Protein AF-A0A519LKU9-F1 (afdb_monomer_lite)

Secondary structure (DSSP, 8-state):
-HHHHTTT-EEEEESB-TT--B--STTTHHHH--SS-HHHHHHHHHHHHHHHHH-GGGGGGEEEEEEEEETTEEEEEEEE-SS-SS--EEEE--TTS--EEEEEEE-SSSEEEE-TTHHHHHHHHHH-

pLDDT: mean 94.07, std 3.02, range [74.19, 97.56]

Structure (mmCIF, N/CA/C/O backbone):
data_AF-A0A519LKU9-F1
#
_entry.id   AF-A0A519LKU9-F1
#
loop_
_atom_site.group_PDB
_atom_site.id
_atom_site.type_symbol
_atom_site.label_atom_id
_atom_site.label_alt_id
_atom_site.label_comp_id
_atom_site.label_asym_id
_atom_site.label_entity_id
_atom_site.label_seq_id
_atom_site.pdbx_PDB_ins_code
_atom_site.Cartn_x
_atom_site.Cartn_y
_atom_site.Cartn_z
_atom_site.occupancy
_atom_site.B_iso_or_equiv
_atom_site.auth_seq_id
_atom_site.auth_comp_id
_atom_site.auth_asym_id
_atom_site.auth_atom_id
_atom_site.pdbx_PDB_model_num
ATOM 1 N N . MET A 1 1 ? -3.630 -0.630 0.566 1.00 90.38 1 MET A N 1
ATOM 2 C CA . MET A 1 1 ? -2.867 -1.182 1.709 1.00 90.38 1 MET A CA 1
ATOM 3 C C . MET A 1 1 ? -3.617 -1.053 3.026 1.00 90.38 1 MET A C 1
ATOM 5 O O . MET A 1 1 ? -3.886 -2.096 3.596 1.00 90.38 1 MET A O 1
ATOM 9 N N . ALA A 1 2 ? -4.041 0.147 3.460 1.00 95.81 2 ALA A N 1
ATOM 10 C CA . ALA A 1 2 ? -4.835 0.326 4.694 1.00 95.81 2 ALA A CA 1
ATOM 11 C C . ALA A 1 2 ? -6.000 -0.675 4.828 1.00 95.81 2 ALA A C 1
ATOM 13 O O . ALA A 1 2 ? -6.100 -1.378 5.820 1.00 95.81 2 ALA A O 1
ATOM 14 N N . ALA A 1 3 ? -6.800 -0.829 3.767 1.00 96.94 3 ALA A N 1
ATOM 15 C CA . ALA A 1 3 ? -7.899 -1.793 3.711 1.00 96.94 3 ALA A CA 1
ATOM 16 C C . ALA A 1 3 ? -7.491 -3.244 4.030 1.00 96.94 3 ALA A C 1
ATOM 18 O O . ALA A 1 3 ? -8.199 -3.926 4.763 1.00 96.94 3 ALA A O 1
ATOM 19 N N . PHE A 1 4 ? -6.353 -3.702 3.499 1.00 96.75 4 PHE A N 1
ATOM 20 C CA . PHE A 1 4 ? -5.809 -5.033 3.788 1.00 96.75 4 PHE A CA 1
ATOM 21 C C . PHE A 1 4 ? -5.321 -5.120 5.236 1.00 96.75 4 PHE A C 1
ATOM 23 O O . PHE A 1 4 ? -5.659 -6.057 5.946 1.00 96.75 4 PHE A O 1
ATOM 30 N N . ALA A 1 5 ? -4.589 -4.107 5.698 1.00 96.94 5 ALA A N 1
ATOM 31 C CA . ALA A 1 5 ? -4.064 -4.055 7.060 1.00 96.94 5 ALA A CA 1
ATOM 32 C C . ALA A 1 5 ? -5.157 -3.943 8.137 1.00 96.94 5 ALA A C 1
ATOM 34 O O . ALA A 1 5 ? -4.947 -4.369 9.263 1.00 96.94 5 ALA A O 1
ATOM 35 N N . ASN A 1 6 ? -6.330 -3.409 7.804 1.00 97.44 6 ASN A N 1
ATOM 36 C CA . ASN A 1 6 ? -7.481 -3.367 8.705 1.00 97.44 6 ASN A CA 1
ATOM 37 C C . ASN A 1 6 ? -8.344 -4.636 8.655 1.00 97.44 6 ASN A C 1
ATOM 39 O O . ASN A 1 6 ? -9.363 -4.697 9.330 1.00 97.44 6 ASN A O 1
ATOM 43 N N . THR A 1 7 ? -7.975 -5.623 7.837 1.00 95.81 7 THR A N 1
ATOM 44 C CA . THR A 1 7 ? -8.719 -6.878 7.657 1.00 95.81 7 THR A CA 1
ATOM 45 C C . THR A 1 7 ? -7.763 -8.062 7.764 1.00 95.81 7 THR A C 1
ATOM 47 O O . THR A 1 7 ? -7.008 -8.125 8.721 1.00 95.81 7 THR A O 1
ATOM 50 N N . GLU A 1 8 ? -7.759 -9.010 6.831 1.00 94.62 8 GLU A N 1
ATOM 51 C CA . GLU A 1 8 ? -6.973 -10.249 6.930 1.00 94.62 8 GLU A CA 1
ATOM 52 C C . GLU A 1 8 ? -5.597 -10.148 6.254 1.00 94.62 8 GLU A C 1
ATOM 54 O O . GLU A 1 8 ? -4.924 -11.152 6.047 1.00 94.62 8 GLU A O 1
ATOM 59 N N . GLY A 1 9 ? -5.151 -8.940 5.902 1.00 95.56 9 GLY A N 1
ATOM 60 C CA . GLY A 1 9 ? -4.010 -8.754 5.010 1.00 95.56 9 GLY A CA 1
ATOM 61 C C . GLY A 1 9 ? -4.398 -9.027 3.561 1.00 95.56 9 GLY A C 1
ATOM 62 O O . GLY A 1 9 ? -5.552 -8.857 3.165 1.00 95.56 9 GLY A O 1
ATOM 63 N N . GLY A 1 10 ? -3.420 -9.393 2.738 1.00 95.31 10 GLY A N 1
ATOM 64 C CA . GLY A 1 10 ? -3.663 -9.749 1.345 1.00 95.31 10 GLY A CA 1
ATOM 65 C C . GLY A 1 10 ? -2.549 -9.327 0.403 1.00 95.31 10 GLY A C 1
ATOM 66 O O . GLY A 1 10 ? -1.484 -8.859 0.807 1.00 95.31 10 GLY A O 1
ATOM 67 N N . ILE A 1 11 ? -2.816 -9.504 -0.888 1.00 95.12 11 ILE A N 1
ATOM 68 C CA . ILE A 1 11 ? -1.848 -9.266 -1.954 1.00 95.12 11 ILE A CA 1
ATOM 69 C C . ILE A 1 11 ? -2.347 -8.129 -2.840 1.00 95.12 11 ILE A C 1
ATOM 71 O O . ILE A 1 11 ? -3.480 -8.149 -3.324 1.00 95.12 11 ILE A O 1
ATOM 75 N N . LEU A 1 12 ? -1.472 -7.156 -3.076 1.00 93.44 12 LEU A N 1
ATOM 76 C CA . LEU A 1 12 ? -1.655 -6.117 -4.077 1.00 93.44 12 LEU A CA 1
ATOM 77 C C . LEU A 1 12 ? -0.753 -6.415 -5.274 1.00 93.44 12 LEU A C 1
ATOM 79 O O . LEU A 1 12 ? 0.459 -6.551 -5.118 1.00 93.44 12 LEU A O 1
ATOM 83 N N . PHE A 1 13 ? -1.347 -6.474 -6.462 1.00 94.12 13 PHE A N 1
ATOM 84 C CA . PHE A 1 13 ? -0.611 -6.509 -7.720 1.00 94.12 13 PHE A CA 1
ATOM 85 C C . PHE A 1 13 ? -0.636 -5.124 -8.367 1.00 94.12 13 PHE A C 1
ATOM 87 O O . PHE A 1 13 ? -1.698 -4.515 -8.482 1.00 94.12 13 PHE A O 1
ATOM 94 N N . VAL A 1 14 ? 0.530 -4.637 -8.782 1.00 94.75 14 VAL A N 1
ATOM 95 C CA . VAL A 1 14 ? 0.719 -3.363 -9.486 1.00 94.75 14 VAL A CA 1
ATOM 96 C C . VAL A 1 14 ? 1.297 -3.661 -1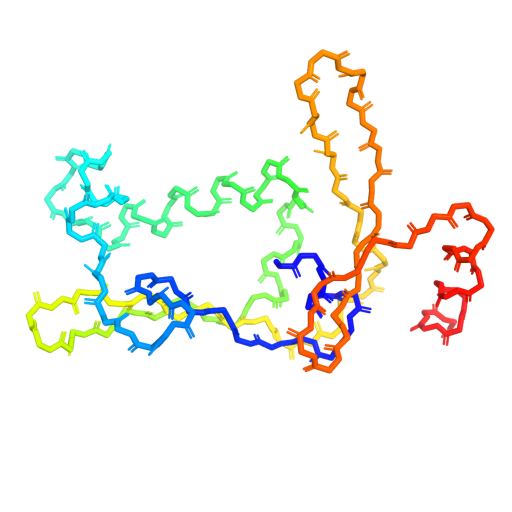0.867 1.00 94.75 14 VAL A C 1
ATOM 98 O O . VAL A 1 14 ? 2.216 -4.470 -10.990 1.00 94.75 14 VAL A O 1
ATOM 101 N N . GLY A 1 15 ? 0.748 -3.021 -11.899 1.00 93.50 15 GLY A N 1
ATOM 102 C CA . GLY A 1 15 ? 1.046 -3.335 -13.302 1.00 93.50 15 GLY A CA 1
ATOM 103 C C . GLY A 1 15 ? 0.048 -4.305 -13.950 1.00 93.50 15 GLY A C 1
ATOM 104 O O . GLY A 1 15 ? 0.300 -4.784 -15.055 1.00 93.50 15 GLY A O 1
ATOM 105 N N . LEU A 1 16 ? -1.082 -4.580 -13.286 1.00 93.19 16 LEU A N 1
ATOM 106 C CA . LEU A 1 16 ? -2.234 -5.304 -13.834 1.00 93.19 16 LEU A CA 1
ATOM 107 C C . LEU A 1 16 ? -3.457 -4.382 -13.880 1.00 93.19 16 LEU A C 1
ATOM 109 O O . LEU A 1 16 ? -3.649 -3.579 -12.967 1.00 93.19 16 LEU A O 1
ATOM 113 N N . ALA A 1 17 ? -4.287 -4.531 -14.909 1.00 89.81 17 ALA A N 1
ATOM 114 C CA . ALA A 1 17 ? -5.610 -3.914 -14.957 1.00 89.81 17 ALA A CA 1
ATOM 115 C C . ALA A 1 17 ? -6.695 -4.844 -14.392 1.00 89.81 17 ALA A C 1
ATOM 117 O O . ALA A 1 17 ? -6.483 -6.045 -14.198 1.00 89.81 17 ALA A O 1
ATOM 118 N N . ASP A 1 18 ? -7.882 -4.284 -14.151 1.00 87.06 18 ASP A N 1
ATOM 119 C CA . ASP A 1 18 ? -9.034 -5.011 -13.600 1.00 87.06 18 ASP A CA 1
ATOM 120 C C . ASP A 1 18 ? -9.511 -6.157 -14.511 1.00 87.06 18 ASP A C 1
ATOM 122 O O . ASP A 1 18 ? -10.035 -7.165 -14.034 1.00 87.06 18 ASP A O 1
ATOM 126 N N . ASP A 1 19 ? -9.284 -6.040 -15.822 1.00 91.94 19 ASP A N 1
ATOM 127 C CA . ASP A 1 19 ? -9.558 -7.085 -16.817 1.00 91.94 19 ASP A CA 1
ATOM 128 C C . ASP A 1 19 ? -8.477 -8.183 -16.870 1.00 91.94 19 ASP A C 1
ATOM 130 O O . ASP A 1 19 ? -8.562 -9.099 -17.689 1.00 91.94 19 ASP A O 1
ATOM 134 N N . LYS A 1 20 ? -7.495 -8.125 -15.958 1.00 87.25 20 LYS A N 1
ATOM 135 C CA . LYS A 1 20 ? -6.324 -9.009 -15.844 1.00 87.25 20 LYS A CA 1
ATOM 136 C C . LYS A 1 20 ? -5.290 -8.841 -16.957 1.00 87.25 20 LYS A C 1
ATOM 138 O O . LYS A 1 20 ? -4.354 -9.640 -17.021 1.00 87.25 20 LYS A O 1
ATOM 143 N N . SER A 1 21 ? -5.408 -7.822 -17.805 1.00 92.88 21 SER A N 1
ATOM 144 C CA . SER A 1 21 ? -4.359 -7.508 -18.771 1.00 92.88 21 SER A CA 1
ATOM 145 C C . SER A 1 21 ? -3.099 -6.991 -18.067 1.00 92.88 21 SER A C 1
ATOM 147 O O . SER A 1 21 ? -3.149 -6.294 -17.046 1.00 92.88 21 SER A O 1
ATOM 149 N N . ILE A 1 22 ? -1.938 -7.372 -18.605 1.00 94.44 22 ILE A N 1
ATOM 150 C CA . ILE A 1 22 ? -0.631 -6.998 -18.061 1.00 94.44 22 ILE A CA 1
ATOM 151 C C . ILE A 1 22 ? -0.213 -5.672 -18.693 1.00 94.44 22 ILE A C 1
ATOM 153 O O . ILE A 1 22 ? 0.089 -5.605 -19.889 1.00 94.44 22 ILE A O 1
ATOM 157 N N . HIS A 1 23 ? -0.186 -4.613 -17.890 1.00 93.75 23 HIS A N 1
ATOM 158 C CA . HIS A 1 23 ? 0.275 -3.288 -18.306 1.00 93.75 23 HIS A CA 1
ATOM 159 C C . HIS A 1 23 ? 1.776 -3.099 -18.070 1.00 93.75 23 HIS A C 1
ATOM 161 O O . HIS A 1 23 ? 2.431 -2.428 -18.867 1.00 93.75 23 HIS A O 1
ATOM 167 N N . GLY A 1 24 ? 2.317 -3.737 -17.030 1.00 94.88 24 GLY A N 1
ATOM 168 C CA . GLY A 1 24 ? 3.701 -3.548 -16.605 1.00 94.88 24 GLY A CA 1
ATOM 169 C C . GLY A 1 24 ? 3.929 -2.226 -15.866 1.00 94.88 24 GLY A C 1
ATOM 170 O O . GLY A 1 24 ? 3.024 -1.397 -15.749 1.00 94.88 24 GLY A O 1
ATOM 171 N N . LEU A 1 25 ? 5.146 -2.031 -15.362 1.00 95.38 25 LEU A N 1
ATOM 172 C CA . LEU A 1 25 ? 5.592 -0.785 -14.720 1.00 95.38 25 LEU A CA 1
ATOM 173 C C . LEU A 1 25 ? 6.410 0.105 -15.669 1.00 95.38 25 LEU A C 1
ATOM 175 O O . LEU A 1 25 ? 6.631 1.281 -15.377 1.00 95.38 25 LEU A O 1
ATOM 179 N N . GLU A 1 26 ? 6.845 -0.441 -16.807 1.00 94.00 26 GLU A N 1
ATOM 180 C CA . GLU A 1 26 ? 7.776 0.159 -17.769 1.00 94.00 26 GLU A CA 1
ATOM 181 C C . GLU A 1 26 ? 7.277 1.496 -18.315 1.00 94.00 26 GLU A C 1
ATOM 183 O O . GLU A 1 26 ? 8.036 2.461 -18.378 1.00 94.00 26 GLU A O 1
ATOM 188 N N . ASN A 1 27 ? 5.991 1.556 -18.668 1.00 87.88 27 ASN A N 1
ATOM 189 C CA . ASN A 1 27 ? 5.349 2.734 -19.257 1.00 87.88 27 ASN A CA 1
ATOM 190 C C . ASN A 1 27 ? 4.637 3.617 -18.211 1.00 87.88 27 ASN A C 1
ATOM 192 O O . ASN A 1 27 ? 3.856 4.493 -18.577 1.00 87.88 27 ASN A O 1
ATOM 196 N N . GLY A 1 28 ? 4.879 3.373 -16.919 1.00 89.00 28 GLY A N 1
ATOM 197 C CA . GLY A 1 28 ? 4.247 4.066 -15.797 1.00 89.00 28 GLY A CA 1
ATOM 198 C C . GLY A 1 28 ? 5.271 4.438 -14.730 1.00 89.00 28 GLY A C 1
ATOM 199 O O . GLY A 1 28 ? 6.123 5.299 -14.951 1.00 89.00 28 GLY A O 1
ATOM 200 N N . ASP A 1 29 ? 5.205 3.786 -13.568 1.00 89.81 29 ASP A N 1
ATOM 201 C CA . ASP A 1 29 ? 6.044 4.083 -12.404 1.00 89.81 29 ASP A CA 1
ATOM 202 C C . ASP A 1 29 ? 7.549 4.120 -12.724 1.00 89.81 29 ASP A C 1
ATOM 204 O O . ASP A 1 29 ? 8.255 5.021 -12.263 1.00 89.81 29 ASP A O 1
ATOM 208 N N . PHE A 1 30 ? 8.061 3.210 -13.562 1.00 92.94 30 PHE A N 1
ATOM 209 C CA . PHE A 1 30 ? 9.490 3.162 -13.902 1.00 92.94 30 PHE A CA 1
ATOM 210 C C . PHE A 1 30 ? 9.970 4.347 -14.750 1.00 92.94 30 PHE A C 1
ATOM 212 O O . PHE A 1 30 ? 11.178 4.615 -14.771 1.00 92.94 30 PHE A O 1
ATOM 219 N N . LEU A 1 31 ? 9.070 5.093 -15.402 1.00 92.38 31 LEU A N 1
ATOM 220 C CA . LEU A 1 31 ? 9.423 6.333 -16.104 1.00 92.38 31 LEU A CA 1
ATOM 221 C C . LEU A 1 31 ? 9.808 7.451 -15.129 1.00 92.38 31 LEU A C 1
ATOM 223 O O . LEU A 1 31 ? 10.607 8.322 -15.468 1.00 92.38 31 LEU A O 1
ATOM 227 N N . THR A 1 32 ? 9.273 7.418 -13.906 1.00 90.06 32 THR A N 1
ATOM 228 C CA . THR A 1 32 ? 9.563 8.424 -12.871 1.00 90.06 32 THR A CA 1
ATOM 229 C C . THR A 1 32 ? 10.920 8.203 -12.196 1.00 90.06 32 THR A C 1
ATOM 231 O O . THR A 1 32 ? 11.496 9.126 -11.618 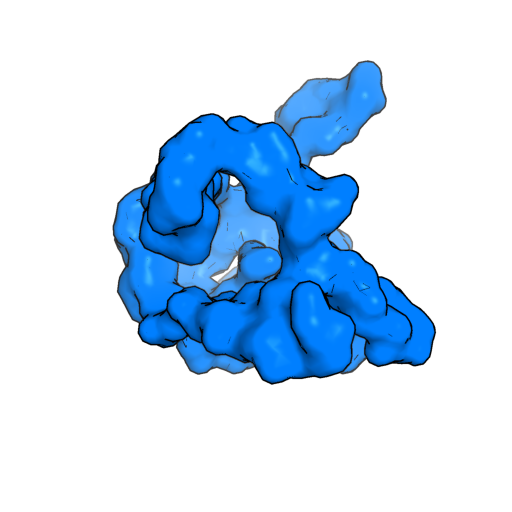1.00 90.06 32 THR A O 1
ATOM 234 N N . ILE A 1 33 ? 11.472 6.994 -12.315 1.00 92.06 33 ILE A N 1
ATOM 235 C CA . ILE A 1 33 ? 12.735 6.589 -11.703 1.00 92.06 33 ILE A CA 1
ATOM 236 C C . ILE A 1 33 ? 13.866 6.841 -12.695 1.00 92.06 33 ILE A C 1
ATOM 238 O O . ILE A 1 33 ? 13.898 6.235 -13.755 1.00 92.06 33 ILE A O 1
ATOM 242 N N . LYS A 1 34 ? 14.837 7.698 -12.376 1.00 89.38 34 LYS A N 1
ATOM 243 C CA . LYS A 1 34 ? 15.963 7.980 -13.293 1.00 89.38 34 LYS A CA 1
ATOM 244 C C . LYS A 1 34 ? 17.124 6.988 -13.189 1.00 89.38 34 LYS A C 1
ATOM 246 O O . LYS A 1 34 ? 17.937 6.919 -14.102 1.00 89.38 34 LYS A O 1
ATOM 251 N N . ALA A 1 35 ? 17.209 6.247 -12.090 1.00 89.69 35 ALA A N 1
ATOM 252 C CA . ALA A 1 35 ? 18.286 5.297 -11.840 1.00 89.69 35 ALA A CA 1
ATOM 253 C C . ALA A 1 35 ? 18.229 4.072 -12.771 1.00 89.69 35 ALA A C 1
ATOM 255 O O . ALA A 1 35 ? 17.154 3.683 -13.232 1.00 89.69 35 ALA A O 1
ATOM 256 N N . GLU A 1 36 ? 19.387 3.445 -12.995 1.00 87.44 36 GLU A N 1
ATOM 257 C CA . GLU A 1 36 ? 19.513 2.225 -13.807 1.00 87.44 36 GLU A CA 1
ATOM 258 C C . GLU A 1 36 ? 18.788 1.039 -13.161 1.00 87.44 36 GLU A C 1
ATOM 260 O O . GLU A 1 36 ? 17.992 0.360 -13.809 1.00 87.44 36 GLU A O 1
ATOM 265 N N . ASN A 1 37 ? 18.987 0.829 -11.855 1.00 93.69 37 ASN A N 1
ATOM 266 C CA . ASN A 1 37 ? 18.274 -0.204 -11.110 1.00 93.69 37 ASN A CA 1
ATOM 267 C C . ASN A 1 37 ? 16.878 0.291 -10.699 1.00 93.69 37 ASN A C 1
ATOM 269 O O . ASN A 1 37 ? 16.664 0.808 -9.597 1.00 93.69 37 ASN A O 1
ATOM 273 N N . LYS A 1 38 ? 15.925 0.147 -11.626 1.00 93.94 38 LYS A N 1
ATOM 274 C CA . LYS A 1 38 ? 14.530 0.579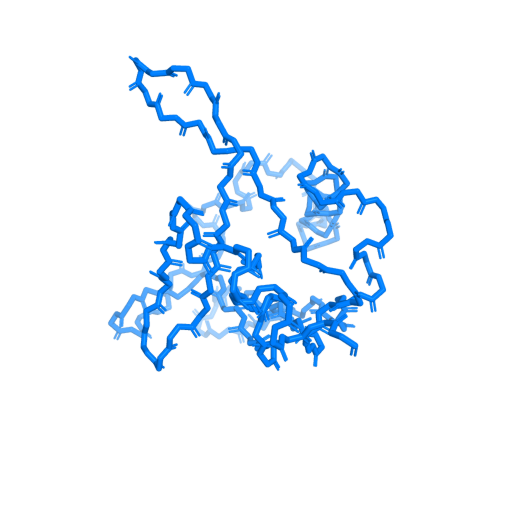 -11.463 1.00 93.94 38 LYS A CA 1
ATOM 275 C C . LYS A 1 38 ? 13.832 -0.102 -10.286 1.00 93.94 38 LYS A C 1
ATOM 277 O O . LYS A 1 38 ? 13.093 0.558 -9.564 1.00 93.94 38 LYS A O 1
ATOM 282 N N . GLN A 1 39 ? 14.079 -1.395 -10.076 1.00 94.81 39 GLN A N 1
ATOM 283 C CA . GLN A 1 39 ? 13.390 -2.195 -9.060 1.00 94.81 39 GLN A CA 1
ATOM 284 C C . GLN A 1 39 ? 13.792 -1.804 -7.635 1.00 94.81 39 GLN A C 1
ATOM 286 O O . GLN A 1 39 ? 12.921 -1.601 -6.789 1.00 94.81 39 GLN A O 1
ATOM 291 N N . ASP A 1 40 ? 15.088 -1.633 -7.367 1.00 94.25 40 ASP A N 1
ATOM 292 C CA . ASP A 1 40 ? 15.540 -1.220 -6.033 1.00 94.25 40 ASP A CA 1
ATOM 293 C C . ASP A 1 40 ? 15.129 0.219 -5.724 1.00 94.25 40 ASP A C 1
ATOM 295 O O . ASP A 1 40 ? 14.672 0.518 -4.623 1.00 94.25 40 ASP A O 1
ATOM 299 N N . ASN A 1 41 ? 15.182 1.109 -6.716 1.00 95.44 41 ASN A N 1
ATOM 300 C CA . ASN A 1 41 ? 14.698 2.476 -6.534 1.00 95.44 41 ASN A CA 1
ATOM 301 C C . ASN A 1 41 ? 13.179 2.537 -6.344 1.00 95.44 41 ASN A C 1
ATOM 303 O O . ASN A 1 41 ? 12.702 3.365 -5.576 1.00 95.44 41 ASN A O 1
ATOM 307 N N . TYR A 1 42 ? 12.415 1.646 -6.982 1.00 95.94 42 TYR A N 1
ATOM 308 C CA . TYR A 1 42 ? 10.983 1.524 -6.722 1.00 95.94 42 TYR A CA 1
AT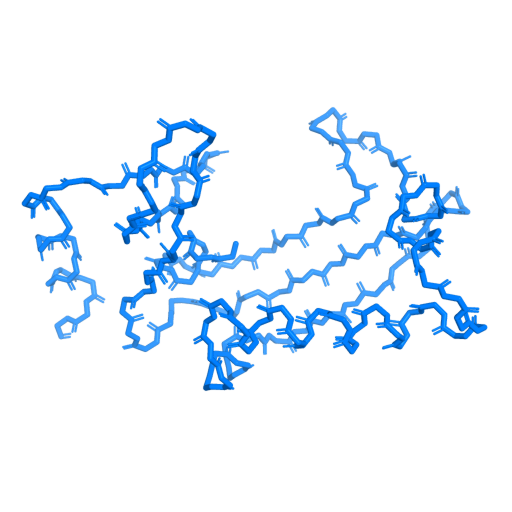OM 309 C C . TYR A 1 42 ? 10.725 1.127 -5.267 1.00 95.94 42 TYR A C 1
ATOM 311 O O . TYR A 1 42 ? 9.870 1.728 -4.624 1.00 95.94 42 TYR A O 1
ATOM 319 N N . LYS A 1 43 ? 11.485 0.165 -4.722 1.00 95.56 43 LYS A N 1
ATOM 320 C CA . LYS A 1 43 ? 11.392 -0.212 -3.301 1.00 95.56 43 LYS A CA 1
ATOM 321 C C . LYS A 1 43 ? 11.715 0.967 -2.382 1.00 95.56 43 LYS A C 1
ATOM 323 O O . LYS A 1 43 ? 10.945 1.224 -1.471 1.00 95.56 43 LYS A O 1
ATOM 328 N N . LEU A 1 44 ? 12.760 1.746 -2.675 1.00 95.19 44 LEU A N 1
ATOM 329 C CA . LEU A 1 44 ? 13.088 2.954 -1.903 1.00 95.19 44 LEU A CA 1
ATOM 330 C C . LEU A 1 44 ? 11.973 4.011 -1.951 1.00 95.19 44 LEU A C 1
ATOM 332 O O . LEU A 1 44 ? 11.626 4.603 -0.932 1.00 95.19 44 LEU A O 1
ATOM 336 N N . LEU A 1 45 ? 11.394 4.262 -3.130 1.00 94.81 45 LEU A N 1
ATOM 337 C CA . LEU A 1 45 ? 10.252 5.172 -3.261 1.00 94.81 45 LEU A CA 1
ATOM 338 C C . LEU A 1 45 ? 9.038 4.655 -2.489 1.00 94.81 45 LEU A C 1
ATOM 340 O O . LEU A 1 45 ? 8.359 5.431 -1.819 1.00 94.81 45 LEU A O 1
ATOM 344 N N . PHE A 1 46 ? 8.782 3.353 -2.565 1.00 95.12 46 PHE A N 1
ATOM 345 C CA . PHE A 1 46 ? 7.716 2.708 -1.824 1.00 95.12 46 PHE A CA 1
ATOM 346 C C . PHE A 1 46 ? 7.929 2.828 -0.311 1.00 95.12 46 PHE A C 1
ATOM 348 O O . PHE A 1 46 ? 6.991 3.203 0.385 1.00 95.12 46 PHE A O 1
ATOM 355 N N . ASP A 1 47 ? 9.144 2.604 0.191 1.00 95.44 47 ASP A N 1
ATOM 356 C CA . ASP A 1 47 ? 9.468 2.747 1.612 1.00 95.44 47 ASP A CA 1
ATOM 357 C C . ASP A 1 47 ? 9.202 4.177 2.101 1.00 95.44 47 ASP A C 1
ATOM 359 O O . ASP A 1 47 ? 8.503 4.370 3.094 1.00 95.44 47 ASP A O 1
ATOM 363 N N . ASN A 1 48 ? 9.625 5.186 1.334 1.00 95.62 48 ASN A N 1
ATOM 364 C CA . ASN A 1 48 ? 9.320 6.587 1.639 1.00 95.62 48 ASN A CA 1
ATOM 365 C C . ASN A 1 48 ? 7.805 6.860 1.671 1.00 95.62 48 ASN A C 1
ATOM 367 O O . ASN A 1 48 ? 7.317 7.608 2.517 1.00 95.62 48 ASN A O 1
ATOM 371 N N . LEU A 1 49 ? 7.033 6.263 0.755 1.00 94.38 49 LEU A N 1
ATOM 372 C CA . LEU A 1 49 ? 5.574 6.395 0.750 1.00 94.38 49 LEU A CA 1
ATOM 373 C C . LEU A 1 49 ? 4.935 5.700 1.956 1.00 94.38 49 LEU A C 1
ATOM 375 O O . LEU A 1 49 ? 3.954 6.217 2.498 1.00 94.38 49 LEU A O 1
ATOM 379 N N . ILE A 1 50 ? 5.470 4.555 2.384 1.00 95.44 50 ILE A N 1
ATOM 380 C CA . ILE A 1 50 ? 5.018 3.867 3.593 1.00 95.44 50 ILE A CA 1
ATOM 381 C C . ILE A 1 50 ? 5.278 4.732 4.819 1.00 95.44 50 ILE A C 1
ATOM 383 O O . ILE A 1 50 ? 4.343 4.990 5.575 1.00 95.44 50 ILE A O 1
ATOM 387 N N . GLU A 1 51 ? 6.492 5.249 4.975 1.00 95.12 51 GLU A N 1
ATOM 388 C CA . GLU A 1 51 ? 6.844 6.144 6.074 1.00 95.12 51 GLU A CA 1
ATOM 389 C C . GLU A 1 51 ? 5.912 7.362 6.127 1.00 95.12 51 GLU A C 1
ATOM 391 O O . GLU A 1 51 ? 5.332 7.656 7.172 1.00 95.12 51 GLU A O 1
ATOM 396 N N . GLN A 1 52 ? 5.691 8.027 4.990 1.00 93.50 52 GLN A N 1
ATOM 397 C CA . GLN A 1 52 ? 4.870 9.240 4.916 1.00 93.50 52 GLN A CA 1
ATOM 398 C C . GLN A 1 52 ? 3.386 9.011 5.228 1.00 93.50 52 GLN A C 1
ATOM 400 O O . GLN A 1 52 ? 2.726 9.919 5.732 1.00 93.50 52 GLN A O 1
ATOM 405 N N . ASN A 1 53 ? 2.838 7.838 4.891 1.00 92.50 53 ASN A N 1
ATOM 406 C CA . ASN A 1 53 ? 1.395 7.582 4.993 1.00 92.50 53 ASN A CA 1
ATOM 407 C C . ASN A 1 53 ? 1.004 6.687 6.175 1.00 92.50 53 ASN A C 1
ATOM 409 O O . ASN A 1 53 ? -0.132 6.770 6.634 1.00 92.50 53 ASN A O 1
ATOM 413 N N . PHE A 1 54 ? 1.911 5.831 6.647 1.00 93.56 54 PHE A N 1
ATOM 414 C CA . PHE A 1 54 ? 1.654 4.814 7.673 1.00 93.56 54 PHE A CA 1
ATOM 415 C C . PHE A 1 54 ? 2.662 4.858 8.831 1.00 93.56 54 PHE A C 1
ATOM 417 O O . PHE A 1 54 ? 2.397 4.291 9.892 1.00 93.56 54 PHE A O 1
ATOM 424 N N . GLY A 1 55 ? 3.806 5.523 8.644 1.00 93.69 55 GLY A N 1
ATOM 425 C CA . GLY A 1 55 ? 4.917 5.536 9.590 1.00 93.69 55 GLY A CA 1
ATOM 426 C C . GLY A 1 55 ? 5.794 4.281 9.522 1.00 93.69 55 GLY A C 1
ATOM 427 O O . GLY A 1 55 ? 5.374 3.208 9.085 1.00 93.69 55 GLY A O 1
ATOM 428 N N . ASN A 1 56 ? 7.028 4.401 10.023 1.00 94.38 56 ASN A N 1
ATOM 429 C CA . ASN A 1 56 ? 8.053 3.353 9.906 1.00 94.38 56 ASN A CA 1
ATOM 430 C C . ASN A 1 56 ? 7.694 2.024 10.596 1.00 94.38 56 ASN A C 1
ATOM 432 O O . ASN A 1 56 ? 8.178 0.965 10.201 1.00 94.38 56 ASN A O 1
ATOM 436 N N . HIS A 1 57 ? 6.818 2.029 11.607 1.00 94.38 57 HIS A N 1
ATOM 437 C CA . HIS A 1 57 ? 6.419 0.785 12.275 1.00 94.38 57 HIS A CA 1
ATOM 438 C C . HIS A 1 57 ? 5.624 -0.154 11.347 1.00 94.38 57 HIS A C 1
ATOM 440 O O . HIS A 1 57 ? 5.689 -1.379 11.492 1.00 94.38 57 HIS A O 1
ATOM 446 N N . PHE A 1 58 ? 4.943 0.404 10.340 1.00 95.75 58 PHE A N 1
ATOM 447 C CA . PHE A 1 58 ? 4.099 -0.355 9.421 1.00 95.75 58 PHE A CA 1
ATOM 448 C C . PHE A 1 58 ? 4.882 -1.344 8.546 1.00 95.75 58 PHE A C 1
ATOM 450 O O . PHE A 1 58 ? 4.317 -2.352 8.122 1.00 95.75 58 PHE A O 1
ATOM 457 N N . HIS A 1 59 ? 6.190 -1.135 8.341 1.00 95.06 59 HIS A N 1
ATOM 458 C CA . HIS A 1 59 ? 7.046 -2.090 7.625 1.00 95.06 59 HIS A CA 1
ATOM 459 C C . HIS A 1 59 ? 7.009 -3.495 8.236 1.00 95.06 59 HIS A C 1
ATOM 461 O O . HIS A 1 59 ? 7.131 -4.478 7.512 1.00 95.06 59 HIS A O 1
ATOM 467 N N . SER A 1 60 ? 6.761 -3.619 9.546 1.00 94.75 60 SER A N 1
ATOM 468 C CA . SER A 1 60 ? 6.605 -4.922 10.206 1.00 94.75 60 SER A CA 1
ATOM 469 C C . SER A 1 60 ? 5.445 -5.756 9.638 1.00 94.75 60 SER A C 1
ATOM 471 O O . SER A 1 60 ? 5.520 -6.989 9.648 1.00 94.75 60 SER A O 1
ATOM 473 N N . ASN A 1 61 ? 4.416 -5.100 9.087 1.00 96.06 61 ASN A N 1
ATOM 474 C CA . ASN A 1 61 ? 3.241 -5.731 8.483 1.00 96.06 61 ASN A CA 1
ATOM 475 C C . ASN A 1 61 ? 3.382 -5.996 6.978 1.00 96.06 61 ASN A C 1
ATOM 477 O O . ASN A 1 61 ? 2.487 -6.571 6.356 1.00 96.06 61 ASN A O 1
ATOM 481 N N . LEU A 1 62 ? 4.493 -5.571 6.383 1.00 95.38 62 LEU A N 1
ATOM 482 C CA . LEU A 1 62 ? 4.844 -5.899 5.014 1.00 95.38 62 LEU A CA 1
ATOM 483 C C . LEU A 1 62 ? 5.714 -7.151 5.032 1.00 95.38 62 LEU A C 1
ATOM 485 O O . LEU A 1 62 ? 6.683 -7.254 5.785 1.00 95.38 62 LEU A O 1
ATOM 489 N N . GLU A 1 63 ? 5.321 -8.151 4.254 1.00 93.12 63 GLU A N 1
ATOM 490 C CA . GLU A 1 63 ? 6.110 -9.374 4.113 1.00 93.12 63 GLU A CA 1
ATOM 491 C C . GLU A 1 63 ? 7.141 -9.215 3.017 1.00 93.12 63 GLU A C 1
ATOM 493 O O . GLU A 1 63 ? 8.318 -9.501 3.213 1.00 93.12 63 GLU A O 1
ATOM 498 N N . GLU A 1 64 ? 6.686 -8.763 1.851 1.00 89.75 64 GLU A N 1
ATOM 499 C CA . GLU A 1 64 ? 7.499 -8.835 0.660 1.00 89.75 64 GLU A CA 1
ATOM 500 C C . GLU A 1 64 ? 7.020 -7.881 -0.428 1.00 89.75 64 GLU A C 1
ATOM 502 O O . GLU A 1 64 ? 5.817 -7.695 -0.632 1.00 89.75 64 GLU A O 1
ATOM 507 N N . ILE A 1 65 ? 7.993 -7.342 -1.164 1.00 95.12 65 ILE A N 1
ATOM 508 C CA . ILE A 1 65 ? 7.804 -6.644 -2.433 1.00 95.12 65 ILE A CA 1
ATOM 509 C C . ILE A 1 65 ? 8.625 -7.395 -3.480 1.00 95.12 65 ILE A C 1
ATOM 511 O O . ILE A 1 65 ? 9.859 -7.314 -3.498 1.00 95.12 65 ILE A O 1
ATOM 515 N N . LYS A 1 66 ? 7.939 -8.158 -4.330 1.00 96.81 66 LYS A N 1
ATOM 516 C CA . LYS A 1 66 ? 8.544 -8.972 -5.389 1.00 96.81 66 LYS A CA 1
ATOM 517 C C . LYS A 1 66 ? 8.183 -8.433 -6.760 1.00 96.81 66 LYS A C 1
ATOM 519 O O . LYS A 1 66 ? 7.036 -8.072 -7.004 1.00 96.81 66 LYS A O 1
ATOM 524 N N . PHE A 1 67 ? 9.150 -8.470 -7.665 1.00 97.31 67 PHE A N 1
ATOM 525 C CA . PHE A 1 67 ? 8.941 -8.174 -9.074 1.00 97.31 67 PHE A CA 1
ATOM 526 C C . PHE A 1 67 ? 8.927 -9.469 -9.879 1.00 97.31 67 PHE A C 1
ATOM 528 O O . PHE A 1 67 ? 9.735 -10.366 -9.637 1.00 97.31 67 PHE A O 1
ATOM 535 N N . TYR A 1 68 ? 8.008 -9.551 -10.831 1.00 96.56 68 TYR A N 1
ATOM 536 C CA . TYR A 1 68 ? 7.873 -10.659 -11.768 1.00 96.56 68 TYR A CA 1
ATOM 537 C C . TYR A 1 68 ? 7.938 -10.104 -13.184 1.00 96.56 68 TYR A C 1
ATOM 539 O O . TYR A 1 68 ? 7.296 -9.096 -13.463 1.00 96.56 68 TYR A O 1
ATOM 547 N N . LEU A 1 69 ? 8.684 -10.764 -14.065 1.00 96.12 69 LEU A N 1
ATOM 548 C CA . LEU A 1 69 ? 8.687 -10.460 -15.492 1.00 96.12 69 LEU A CA 1
ATOM 549 C C . LEU A 1 69 ? 7.722 -11.423 -16.188 1.00 96.12 69 LEU A C 1
ATOM 551 O O . LEU A 1 69 ? 7.913 -12.636 -16.119 1.00 96.12 69 LEU A O 1
ATOM 555 N N . ILE A 1 70 ? 6.675 -10.888 -16.809 1.00 94.56 70 ILE A N 1
ATOM 556 C CA . ILE A 1 70 ? 5.649 -11.656 -17.519 1.00 94.56 70 ILE A CA 1
ATOM 557 C C . ILE A 1 70 ? 5.389 -10.938 -18.840 1.00 94.56 70 ILE A C 1
ATOM 559 O O . ILE A 1 70 ? 5.083 -9.750 -18.825 1.00 94.56 70 ILE A O 1
ATOM 563 N N . ASP A 1 71 ? 5.534 -11.632 -19.969 1.00 93.06 71 ASP A N 1
ATOM 564 C CA . ASP A 1 71 ? 5.382 -11.058 -21.317 1.00 93.06 71 ASP A CA 1
ATOM 565 C C . ASP A 1 71 ? 6.184 -9.755 -21.511 1.00 93.06 71 ASP A C 1
ATOM 567 O O . ASP A 1 71 ? 5.653 -8.735 -21.954 1.00 93.06 71 ASP A O 1
ATOM 571 N N . ASP A 1 72 ? 7.458 -9.779 -21.097 1.00 92.94 72 ASP A N 1
ATOM 572 C CA . ASP A 1 72 ? 8.398 -8.645 -21.118 1.00 92.94 72 ASP A CA 1
ATOM 573 C C . ASP A 1 72 ? 7.939 -7.400 -20.337 1.00 92.94 72 ASP A C 1
ATOM 575 O O . ASP A 1 72 ? 8.451 -6.296 -20.528 1.00 92.94 72 ASP A O 1
ATOM 579 N N . LYS A 1 73 ? 6.988 -7.581 -19.418 1.00 95.88 73 LYS A N 1
ATOM 580 C CA . LYS A 1 73 ? 6.458 -6.535 -18.544 1.00 95.88 73 LYS A CA 1
ATOM 581 C C . LYS A 1 73 ? 6.681 -6.885 -17.084 1.00 95.88 73 LYS A C 1
ATOM 583 O O . LYS A 1 73 ? 6.430 -8.008 -16.642 1.00 95.88 73 LYS A O 1
ATOM 588 N N . THR A 1 74 ? 7.122 -5.906 -16.310 1.00 96.50 74 THR A N 1
ATOM 589 C CA . THR A 1 74 ? 7.370 -6.070 -14.882 1.00 96.50 74 THR A CA 1
ATOM 590 C C . THR A 1 74 ? 6.084 -5.835 -14.106 1.00 96.50 74 THR A C 1
ATOM 592 O O . THR A 1 74 ? 5.495 -4.762 -14.176 1.00 96.50 74 THR A O 1
ATOM 595 N N . VAL A 1 75 ? 5.674 -6.814 -13.306 1.00 96.44 75 VAL A N 1
ATOM 596 C CA . VAL A 1 75 ? 4.560 -6.720 -12.356 1.00 96.44 75 VAL A CA 1
ATOM 597 C C . VAL A 1 75 ? 5.121 -6.742 -10.941 1.00 96.44 75 VAL A C 1
ATOM 599 O O . VAL A 1 75 ? 5.968 -7.573 -10.610 1.00 96.44 75 VAL A O 1
ATOM 602 N N . CYS A 1 76 ? 4.639 -5.847 -10.084 1.00 97.12 76 CYS A N 1
ATOM 603 C CA . CYS A 1 76 ? 5.008 -5.822 -8.673 1.00 97.12 76 CYS A CA 1
ATOM 604 C C . CYS A 1 76 ? 3.919 -6.487 -7.828 1.00 97.12 76 CYS A C 1
ATOM 606 O O . CYS A 1 76 ? 2.735 -6.177 -7.955 1.00 97.12 76 CYS A O 1
ATOM 608 N N . LYS A 1 77 ? 4.326 -7.402 -6.952 1.00 96.94 77 LYS A N 1
ATOM 609 C CA . LYS A 1 77 ? 3.490 -8.027 -5.931 1.00 96.94 77 LYS A CA 1
ATOM 610 C C . LYS A 1 77 ? 3.919 -7.503 -4.569 1.00 96.94 77 LYS A C 1
ATOM 612 O O . LYS A 1 77 ? 5.066 -7.700 -4.170 1.00 96.94 77 LYS A O 1
ATOM 617 N N . ILE A 1 78 ? 2.977 -6.921 -3.843 1.00 97.06 78 ILE A N 1
ATOM 618 C CA . ILE A 1 78 ? 3.160 -6.468 -2.465 1.00 97.06 78 ILE A CA 1
ATOM 619 C C . ILE A 1 78 ? 2.290 -7.339 -1.563 1.00 97.06 78 ILE A C 1
ATOM 621 O O . ILE A 1 78 ? 1.077 -7.429 -1.768 1.00 97.06 78 ILE A O 1
ATOM 625 N N . THR A 1 79 ? 2.899 -7.965 -0.561 1.00 97.38 79 THR A N 1
ATOM 626 C CA . THR A 1 79 ? 2.202 -8.821 0.406 1.00 97.38 79 THR A CA 1
ATOM 627 C C . THR A 1 79 ? 2.073 -8.104 1.750 1.00 97.38 79 THR A C 1
ATOM 629 O O . THR A 1 79 ? 3.075 -7.770 2.387 1.00 97.38 79 THR A O 1
ATOM 632 N N . VAL A 1 80 ? 0.832 -7.889 2.190 1.00 96.81 80 VAL A N 1
ATOM 633 C CA . VAL A 1 80 ? 0.489 -7.416 3.537 1.00 96.81 80 VAL A CA 1
ATOM 634 C C . VAL A 1 80 ? 0.171 -8.644 4.387 1.00 96.81 80 VAL A C 1
ATOM 636 O O . VAL A 1 80 ? -0.769 -9.370 4.062 1.00 96.81 80 VAL A O 1
ATOM 639 N N . LYS A 1 81 ? 0.945 -8.875 5.455 1.00 95.62 81 LYS A N 1
ATOM 640 C CA . LYS A 1 81 ? 0.941 -10.131 6.236 1.00 95.62 81 LYS A CA 1
ATOM 641 C C . LYS A 1 81 ? -0.419 -10.489 6.818 1.00 95.62 81 LYS A C 1
ATOM 643 O O . LYS A 1 81 ? -0.775 -11.658 6.888 1.00 95.62 81 LYS A O 1
ATOM 648 N N . GLY A 1 82 ? -1.150 -9.486 7.281 1.00 94.94 82 GLY A N 1
ATOM 649 C CA . GLY A 1 82 ? -2.387 -9.700 8.007 1.00 94.94 82 GLY A CA 1
ATOM 650 C C . GLY A 1 82 ? -2.970 -8.404 8.535 1.00 94.94 82 GLY A C 1
ATOM 651 O O . GLY A 1 82 ? -2.546 -7.298 8.161 1.00 94.94 82 GLY A O 1
ATOM 652 N N . LYS A 1 83 ? -3.919 -8.570 9.458 1.00 96.12 83 LYS A N 1
ATOM 653 C CA . LYS A 1 83 ? -4.398 -7.474 10.290 1.00 96.12 83 LYS A CA 1
ATOM 654 C C . LYS A 1 83 ? -3.221 -6.861 11.033 1.00 96.12 83 LYS A C 1
ATOM 656 O O . LYS A 1 83 ? -2.468 -7.568 11.700 1.00 96.12 83 LYS A O 1
ATOM 661 N N . TYR A 1 84 ? -3.069 -5.552 10.926 1.00 96.88 84 TYR A N 1
ATOM 662 C CA . TYR A 1 84 ? -2.053 -4.832 11.668 1.00 96.88 84 TYR A CA 1
ATOM 663 C C . TYR A 1 84 ? -2.391 -4.814 13.157 1.00 96.88 84 TYR A C 1
ATOM 665 O O . TYR A 1 84 ? -3.542 -4.988 13.540 1.00 96.88 84 TYR A O 1
ATOM 673 N N . VAL A 1 85 ? -1.397 -4.578 14.010 1.00 94.31 85 VAL A N 1
ATOM 674 C CA . VAL A 1 85 ? -1.574 -4.580 15.473 1.00 94.31 85 VAL A CA 1
ATOM 675 C C . VAL A 1 85 ? -2.468 -3.442 15.982 1.00 94.31 85 VAL A C 1
ATOM 677 O O . VAL A 1 85 ? -3.011 -3.535 17.079 1.00 94.31 85 VAL A O 1
ATOM 680 N N . HIS A 1 86 ? -2.668 -2.399 15.174 1.00 93.75 86 HIS A N 1
ATOM 681 C CA . HIS A 1 86 ? -3.543 -1.267 15.471 1.00 93.75 86 HIS A CA 1
ATOM 682 C C . HIS A 1 86 ? -4.390 -0.888 14.245 1.00 93.75 86 HIS A C 1
ATOM 684 O O . HIS A 1 86 ? -3.974 -1.167 13.116 1.00 93.75 86 HIS A O 1
ATOM 690 N N . PRO A 1 87 ? -5.541 -0.215 14.433 1.00 95.62 87 PRO A N 1
ATOM 691 C CA . PRO A 1 87 ? -6.302 0.368 13.333 1.00 95.62 87 PRO A CA 1
ATOM 692 C C . PRO A 1 87 ? -5.446 1.317 12.483 1.00 95.62 87 PRO A C 1
ATOM 694 O O . PRO A 1 87 ? -4.759 2.194 13.004 1.00 95.62 87 PRO A O 1
ATOM 697 N N . VAL A 1 88 ? -5.507 1.157 11.163 1.00 96.38 88 VAL A N 1
ATOM 698 C CA . VAL A 1 88 ? -4.757 1.956 10.191 1.00 96.38 88 VAL A CA 1
ATOM 699 C C . VAL A 1 88 ? -5.669 2.997 9.560 1.00 96.38 88 VAL A C 1
ATOM 701 O O . VAL A 1 88 ? -6.519 2.691 8.718 1.00 96.38 88 VAL A O 1
ATOM 704 N N . MET A 1 89 ? -5.448 4.245 9.947 1.00 95.38 89 MET A N 1
ATOM 705 C CA . MET A 1 89 ? -6.059 5.420 9.343 1.00 95.38 89 MET A CA 1
ATOM 706 C C . MET A 1 89 ? -5.153 5.985 8.245 1.00 95.38 89 MET A C 1
ATOM 708 O O . MET A 1 89 ? -3.931 5.911 8.355 1.00 95.38 89 MET A O 1
ATOM 712 N N . ILE A 1 90 ? -5.731 6.573 7.194 1.00 94.75 90 ILE A N 1
ATOM 713 C CA . ILE A 1 90 ? -4.960 7.319 6.187 1.00 94.75 90 ILE A CA 1
ATOM 714 C C . ILE A 1 90 ? -5.492 8.736 6.023 1.00 94.75 90 ILE A C 1
ATOM 716 O O . ILE A 1 90 ? -6.699 8.974 6.065 1.00 94.75 90 ILE A O 1
ATOM 720 N N . ASN A 1 91 ? -4.591 9.684 5.774 1.00 93.50 91 ASN A N 1
ATOM 721 C CA . ASN A 1 91 ? -4.969 11.059 5.480 1.00 93.50 91 ASN A CA 1
ATOM 722 C C . ASN A 1 91 ? -5.431 11.178 4.019 1.00 93.50 91 ASN A C 1
ATOM 724 O O . ASN A 1 91 ? -4.626 11.274 3.088 1.00 93.50 91 ASN A O 1
ATOM 728 N N . LYS A 1 92 ? -6.747 11.143 3.806 1.00 93.19 92 LYS A N 1
ATOM 729 C CA . LYS A 1 92 ? -7.356 11.195 2.481 1.00 93.19 92 LYS A CA 1
ATOM 730 C C . LYS A 1 92 ? -7.500 12.636 2.010 1.00 93.19 92 LYS A C 1
ATOM 732 O O . LYS A 1 92 ? -8.181 13.458 2.621 1.00 93.19 92 LYS A O 1
ATOM 737 N N . ARG A 1 93 ? -6.909 12.913 0.848 1.00 93.50 93 ARG A N 1
ATOM 738 C CA . ARG A 1 93 ? -7.031 14.188 0.135 1.00 93.50 93 ARG A CA 1
ATOM 739 C C . ARG A 1 93 ? -8.023 14.036 -1.008 1.00 93.50 93 ARG A C 1
ATOM 741 O O . ARG A 1 93 ? -7.915 13.116 -1.813 1.00 93.50 93 ARG A O 1
ATOM 748 N N . VAL A 1 94 ? -8.990 14.943 -1.079 1.00 92.81 94 VAL A N 1
ATOM 749 C CA . VAL A 1 94 ? -9.965 15.016 -2.173 1.00 92.81 94 VAL A CA 1
ATOM 750 C C . VAL A 1 94 ? -9.866 16.414 -2.783 1.00 92.81 94 VAL A C 1
ATOM 752 O O . VAL A 1 94 ? -9.809 17.379 -2.018 1.00 92.81 94 VAL A O 1
ATOM 755 N N . PRO A 1 95 ? -9.835 16.560 -4.124 1.00 94.31 95 PRO A N 1
ATOM 756 C CA . PRO A 1 95 ? -9.792 17.874 -4.756 1.00 94.31 95 PRO A CA 1
ATOM 757 C C . PRO A 1 95 ? -10.896 18.791 -4.218 1.00 94.31 95 PRO A C 1
ATOM 759 O O . PRO A 1 95 ? -12.048 18.372 -4.087 1.00 94.31 95 PRO A O 1
ATOM 762 N N . ASN A 1 96 ? -10.536 20.036 -3.905 1.00 94.75 96 ASN A N 1
ATOM 763 C CA . ASN A 1 96 ? -11.446 21.064 -3.384 1.00 94.75 96 ASN A CA 1
ATOM 764 C C . ASN A 1 96 ? -12.132 20.724 -2.043 1.00 94.75 96 ASN A C 1
ATOM 766 O O . ASN A 1 96 ? -13.166 21.308 -1.723 1.00 94.75 96 ASN A O 1
ATOM 770 N N . LYS A 1 97 ? -11.589 19.795 -1.246 1.00 94.75 97 LYS A N 1
ATOM 771 C CA . LYS A 1 97 ? -12.072 19.494 0.111 1.00 94.75 97 LYS A CA 1
ATOM 772 C C . LYS A 1 97 ? -10.908 19.454 1.104 1.00 94.75 97 LYS A C 1
ATOM 774 O O . LYS A 1 97 ? -9.797 19.094 0.709 1.00 94.75 97 LYS A O 1
ATOM 779 N N . PRO A 1 98 ? -11.139 19.800 2.385 1.00 94.00 98 PRO A N 1
ATOM 780 C CA . PRO A 1 98 ? -10.127 19.602 3.411 1.00 94.00 98 PRO A CA 1
ATOM 781 C C . PRO A 1 98 ? -9.749 18.122 3.482 1.00 94.00 98 PRO A C 1
ATOM 783 O O . PRO A 1 98 ? -10.591 17.237 3.305 1.00 94.00 98 PRO A O 1
ATOM 786 N N . ALA A 1 99 ? -8.464 17.871 3.716 1.00 93.88 99 ALA A N 1
ATOM 787 C CA . ALA A 1 99 ? -7.988 16.525 3.972 1.00 93.88 99 ALA A CA 1
ATOM 788 C C . ALA A 1 99 ? -8.600 16.014 5.284 1.00 93.88 99 ALA A C 1
ATOM 790 O O . ALA A 1 99 ? -8.818 16.796 6.212 1.00 93.88 99 ALA A O 1
ATOM 791 N N . TYR A 1 100 ? -8.904 14.724 5.348 1.00 94.50 100 TYR A N 1
ATOM 792 C CA . TYR A 1 100 ? -9.502 14.113 6.529 1.00 94.50 100 TYR A CA 1
ATOM 793 C C . TYR A 1 100 ? -8.943 12.718 6.756 1.00 94.50 100 TYR A C 1
ATOM 795 O O . TYR A 1 100 ? -8.458 12.054 5.838 1.00 94.50 100 TYR A O 1
ATOM 803 N N . GLU A 1 101 ? -9.026 12.281 8.001 1.00 94.75 101 GLU A N 1
ATOM 804 C CA . GLU A 1 101 ? -8.627 10.945 8.390 1.00 94.75 101 GLU A CA 1
ATOM 805 C C . GLU A 1 101 ? -9.704 9.935 7.972 1.00 94.75 101 GLU A C 1
ATOM 807 O O . GLU A 1 101 ? -10.880 10.089 8.301 1.00 94.75 101 GLU A O 1
ATOM 812 N N . ALA A 1 102 ? -9.311 8.927 7.197 1.00 96.38 102 ALA A N 1
ATOM 813 C CA . ALA A 1 102 ? -10.218 7.961 6.600 1.00 96.38 102 ALA A CA 1
ATOM 814 C C . ALA A 1 102 ? -9.835 6.530 6.990 1.00 96.38 102 ALA A C 1
ATOM 816 O O . ALA A 1 102 ? -8.668 6.137 6.899 1.00 96.38 102 ALA A O 1
ATOM 817 N N . PHE A 1 103 ? -10.847 5.744 7.363 1.00 97.50 103 PHE A N 1
ATOM 818 C CA . PHE A 1 103 ? -10.710 4.333 7.697 1.00 97.50 103 PHE A CA 1
ATOM 819 C C . PHE A 1 103 ? -11.234 3.464 6.555 1.00 97.50 103 PHE A C 1
ATOM 821 O O . PHE A 1 103 ? -12.368 3.625 6.098 1.00 97.50 103 PHE A O 1
ATOM 828 N N . PHE A 1 104 ? -10.412 2.523 6.097 1.00 97.56 104 PHE A N 1
ATOM 829 C CA . PHE A 1 104 ? -10.770 1.621 5.005 1.00 97.56 104 PHE A CA 1
ATOM 830 C C . PHE A 1 104 ? -10.696 0.172 5.440 1.00 97.56 104 PHE A C 1
ATOM 832 O O . PHE A 1 104 ? -9.746 -0.213 6.113 1.00 97.56 104 PHE A O 1
ATOM 839 N N . ILE A 1 105 ? -11.627 -0.638 4.949 1.00 97.31 105 ILE A N 1
ATOM 840 C CA . ILE A 1 105 ? -11.603 -2.094 5.077 1.00 97.31 105 ILE A CA 1
ATOM 841 C C . ILE A 1 105 ? -11.651 -2.751 3.702 1.00 97.31 105 ILE A C 1
ATOM 843 O O . ILE A 1 105 ? -12.142 -2.174 2.721 1.00 97.31 105 ILE A O 1
ATOM 847 N N . ARG A 1 106 ? -11.141 -3.977 3.620 1.00 96.06 106 ARG A N 1
ATOM 848 C CA . ARG A 1 106 ? -11.315 -4.841 2.456 1.00 96.06 106 ARG A CA 1
ATOM 849 C C . ARG A 1 106 ? -12.576 -5.687 2.647 1.00 96.06 106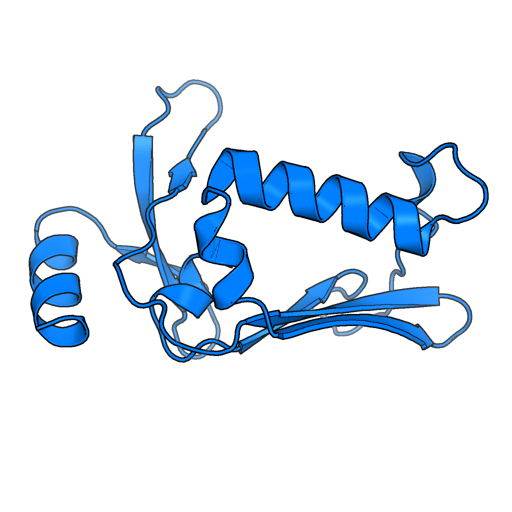 ARG A C 1
ATOM 851 O O . ARG A 1 106 ? -12.659 -6.496 3.558 1.00 96.06 106 ARG A O 1
ATOM 858 N N . GLY A 1 107 ? -13.571 -5.490 1.789 1.00 91.81 107 GLY A N 1
ATOM 859 C CA . GLY A 1 107 ? -14.663 -6.448 1.624 1.00 91.81 107 GLY A CA 1
ATOM 860 C C . GLY A 1 107 ? -14.248 -7.602 0.706 1.00 91.81 107 GLY A C 1
ATOM 861 O O . GLY A 1 107 ? -13.110 -7.672 0.254 1.00 91.81 107 GLY A O 1
ATOM 862 N N . GLN A 1 108 ? -15.203 -8.460 0.343 1.00 87.00 108 GLN A N 1
ATOM 863 C CA . GLN A 1 108 ? -14.946 -9.643 -0.497 1.00 87.00 108 GLN A CA 1
ATOM 864 C C . GLN A 1 108 ? -14.272 -9.302 -1.842 1.00 87.00 108 GLN A C 1
ATOM 866 O O . GLN A 1 108 ? -13.288 -9.922 -2.233 1.00 87.00 108 GLN A O 1
ATOM 871 N N . ALA A 1 109 ? -14.761 -8.267 -2.532 1.00 84.94 109 ALA A N 1
ATOM 872 C CA . ALA A 1 109 ? -14.244 -7.862 -3.844 1.00 84.94 109 ALA A CA 1
ATOM 873 C C . ALA A 1 109 ? -13.837 -6.381 -3.927 1.00 84.94 109 ALA A C 1
ATOM 875 O O . ALA A 1 109 ? -13.166 -5.983 -4.879 1.00 84.94 109 ALA A O 1
ATOM 876 N N . SER A 1 110 ? -14.172 -5.559 -2.929 1.00 91.00 110 SER A N 1
ATOM 877 C CA . SER A 1 110 ? -13.974 -4.107 -2.984 1.00 91.00 110 SER A CA 1
ATOM 878 C C . SER A 1 110 ? -13.349 -3.535 -1.716 1.00 91.00 110 SER A C 1
ATOM 880 O O . SER A 1 110 ? -13.385 -4.139 -0.647 1.00 91.00 110 SER A O 1
ATOM 882 N N . THR A 1 111 ? -12.761 -2.351 -1.844 1.00 95.31 111 THR A N 1
ATOM 883 C CA . THR A 1 111 ? -12.353 -1.530 -0.701 1.00 95.31 111 THR A CA 1
ATOM 884 C C . THR A 1 111 ? -13.526 -0.646 -0.295 1.00 95.31 111 THR A C 1
ATOM 886 O O . THR A 1 111 ? -14.145 -0.022 -1.156 1.00 95.31 111 THR A O 1
ATOM 889 N N . ARG A 1 112 ? -13.837 -0.589 1.002 1.00 96.12 112 ARG A N 1
ATOM 890 C CA . ARG A 1 112 ? -14.927 0.228 1.551 1.00 96.12 112 ARG A CA 1
ATOM 891 C C . ARG A 1 112 ? -14.381 1.213 2.571 1.00 96.12 112 ARG A C 1
ATOM 893 O O . ARG A 1 112 ? -13.481 0.872 3.330 1.00 96.12 112 ARG A O 1
ATOM 900 N N . GLU A 1 113 ? -14.921 2.424 2.562 1.00 96.94 113 GLU A N 1
ATOM 901 C CA . GLU A 1 113 ? -14.648 3.438 3.579 1.00 96.94 113 GLU A CA 1
ATOM 902 C C . GLU A 1 113 ? -15.720 3.340 4.662 1.00 96.94 113 GLU A C 1
ATOM 904 O O . GLU A 1 113 ? -16.902 3.482 4.344 1.00 96.94 113 GLU A O 1
ATOM 909 N N . ILE A 1 114 ? -15.313 3.102 5.907 1.00 96.19 114 ILE A N 1
ATOM 910 C CA . ILE A 1 114 ? -16.216 3.142 7.064 1.00 96.19 114 ILE A CA 1
ATOM 911 C C . ILE A 1 114 ? -16.204 4.560 7.627 1.00 96.19 114 ILE A C 1
ATOM 913 O O . ILE A 1 114 ? -15.166 5.226 7.625 1.00 96.19 114 ILE A O 1
ATOM 917 N N . LYS A 1 115 ? -17.362 5.044 8.084 1.00 94.88 115 LYS A N 1
ATOM 918 C CA . LYS A 1 115 ? -17.538 6.425 8.547 1.00 94.88 115 LYS A CA 1
ATOM 919 C C . LYS A 1 115 ? -18.305 6.487 9.858 1.00 94.88 115 LYS A C 1
ATOM 921 O O . LYS A 1 115 ? -19.134 5.636 10.146 1.00 94.88 115 LYS A O 1
ATOM 926 N N . GLY A 1 116 ? -18.083 7.569 10.599 1.00 93.00 116 GLY A N 1
ATOM 927 C CA . GLY A 1 116 ? -18.867 7.879 11.791 1.00 93.00 116 GLY A CA 1
ATOM 928 C C . GLY A 1 116 ? -18.664 6.862 12.912 1.00 93.00 116 GLY A C 1
ATOM 929 O O . GLY A 1 116 ? -17.543 6.422 13.164 1.00 93.00 116 GLY A O 1
ATOM 930 N N . GLU A 1 117 ? -19.752 6.527 13.603 1.00 92.94 117 GLU A N 1
ATOM 931 C CA . GLU A 1 117 ? -19.731 5.651 14.781 1.00 92.94 117 GLU A CA 1
ATOM 932 C C . GLU A 1 117 ? -19.317 4.214 14.449 1.00 92.94 117 GLU A C 1
ATOM 934 O O . GLU A 1 117 ? -18.618 3.600 15.248 1.00 92.94 117 GLU A O 1
ATOM 939 N N . GLU A 1 118 ? -19.598 3.740 13.230 1.00 95.69 118 GLU A N 1
ATOM 940 C CA . GLU A 1 118 ? -19.237 2.392 12.768 1.00 95.69 118 GLU A CA 1
ATOM 941 C C . GLU A 1 118 ? -17.720 2.131 12.846 1.00 95.69 118 GLU A C 1
ATOM 943 O O . GLU A 1 118 ? -17.294 1.000 13.059 1.00 95.69 118 GLU A O 1
ATOM 948 N N . ILE A 1 119 ? -16.875 3.172 12.748 1.00 95.94 119 ILE A N 1
ATOM 949 C CA . ILE A 1 119 ? -15.420 3.027 12.941 1.00 95.94 119 ILE A CA 1
ATOM 950 C C . ILE A 1 119 ? -15.119 2.554 14.368 1.00 95.94 119 ILE A C 1
ATOM 952 O O . ILE A 1 119 ? -14.262 1.691 14.568 1.00 95.94 119 ILE A O 1
ATOM 956 N N . LYS A 1 120 ? -15.805 3.111 15.372 1.00 94.06 120 LYS A N 1
ATOM 957 C CA . LYS A 1 120 ? -15.595 2.738 16.777 1.00 94.06 120 LYS A CA 1
ATOM 958 C C . LYS A 1 120 ? -16.023 1.297 17.011 1.00 94.06 120 LYS A C 1
ATOM 960 O O . LYS A 1 120 ? -15.260 0.547 17.611 1.00 94.06 120 LYS A O 1
ATOM 965 N N . ASP A 1 121 ? -17.186 0.917 16.495 1.00 95.56 121 ASP A N 1
ATOM 966 C CA . ASP A 1 121 ? -17.712 -0.440 16.652 1.00 95.56 121 ASP A CA 1
ATOM 967 C C . ASP A 1 121 ? -16.768 -1.451 15.992 1.00 95.56 121 ASP A C 1
ATOM 969 O O . ASP A 1 121 ? -16.256 -2.359 16.648 1.00 95.56 121 ASP A O 1
ATOM 973 N N . TYR A 1 122 ? -16.401 -1.201 14.731 1.00 96.00 122 TYR A N 1
ATOM 974 C CA . TYR A 1 122 ? -15.490 -2.059 13.982 1.00 96.00 122 TYR A CA 1
ATOM 975 C C . TYR A 1 122 ? -14.131 -2.213 14.673 1.00 96.00 122 TYR A C 1
ATOM 977 O O . TYR A 1 122 ? -13.610 -3.323 14.798 1.00 96.00 122 TYR A O 1
ATOM 985 N N . THR A 1 123 ? -13.533 -1.108 15.126 1.00 95.25 123 THR A N 1
ATOM 986 C CA . THR A 1 123 ? -12.208 -1.152 15.759 1.00 95.25 123 THR A CA 1
ATOM 987 C C . THR A 1 123 ? -12.240 -1.862 17.112 1.00 95.25 123 THR A C 1
ATOM 989 O O . THR A 1 123 ? -11.327 -2.628 17.412 1.00 95.25 123 THR A O 1
ATOM 992 N N . GLN A 1 124 ? -13.306 -1.696 17.901 1.00 94.38 124 GLN A N 1
ATOM 993 C CA . GLN A 1 124 ? -13.481 -2.425 19.159 1.00 94.38 124 GLN A CA 1
ATOM 994 C C . GLN A 1 124 ? -13.673 -3.926 18.953 1.00 94.38 124 GLN A C 1
ATOM 996 O O . GLN A 1 124 ? -13.152 -4.717 19.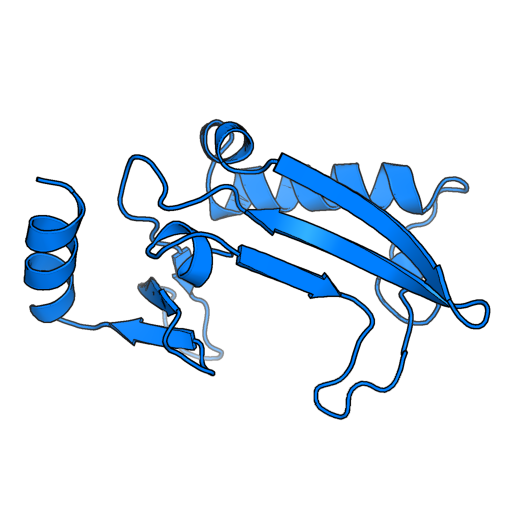730 1.00 94.38 124 GLN A O 1
ATOM 1001 N N . GLU A 1 125 ? -14.421 -4.343 17.939 1.00 94.06 125 GLU A N 1
ATOM 1002 C CA . GLU A 1 125 ? -14.632 -5.766 17.658 1.00 94.06 125 GLU A CA 1
ATOM 1003 C C . GLU A 1 125 ? -13.361 -6.454 17.153 1.00 94.06 125 GLU A C 1
ATOM 1005 O O . GLU A 1 125 ? -13.138 -7.633 17.417 1.00 94.06 125 GLU A O 1
ATOM 1010 N N . ASN A 1 126 ? -12.510 -5.714 16.439 1.00 93.81 126 ASN A N 1
ATOM 1011 C CA . ASN A 1 126 ? -11.365 -6.286 15.742 1.00 93.81 126 ASN A CA 1
ATOM 1012 C C . ASN A 1 126 ? -10.024 -6.124 16.478 1.00 93.81 126 ASN A C 1
ATOM 1014 O O . ASN A 1 126 ? -9.083 -6.827 16.115 1.00 93.81 126 ASN A O 1
ATOM 1018 N N . TRP A 1 127 ? -9.906 -5.253 17.483 1.00 94.06 127 TRP A N 1
ATOM 1019 C CA . TRP A 1 127 ? -8.647 -5.007 18.214 1.00 94.06 127 TRP A CA 1
ATOM 1020 C C . TRP A 1 127 ? -8.807 -4.951 19.742 1.00 94.06 127 TRP A C 1
ATOM 1022 O O . TRP A 1 127 ? -7.999 -4.317 20.421 1.00 94.06 127 TRP A O 1
ATOM 1032 N N . LYS A 1 128 ? -9.851 -5.585 20.283 1.00 74.19 128 LYS A N 1
ATOM 1033 C CA . LYS A 1 128 ? -9.986 -5.806 21.731 1.00 74.19 128 LYS A CA 1
ATOM 1034 C C . LYS A 1 128 ? -8.955 -6.788 22.276 1.00 74.19 128 LYS A C 1
ATOM 1036 O O . LYS A 1 128 ? -8.626 -7.758 21.558 1.00 74.19 128 LYS A O 1
#

Radius of gyration: 16.15 Å; chains: 1; bounding box: 39×33×43 Å

Foldseek 3Di:
DLQLQQFFWFKDKDQADPVRDGRACVVPVLVVPPDPPSQVVVVVVVCVVCCVWFRPVQVVQWDDWDWDQDPNGIMIMTTGRTHHLARGWGFDDDPPDDTDTWGWHDDPDDIDTDDDPVVVVSRVVRND

Sequence (128 aa):
MAAFANTEGGILFVGLADDKSIHGLENGDFLTIKAENKQDNYKLLFDNLIEQNFGNHFHSNLEEIKFYLIDDKTVCKITVKGKYVHPVMINKRVPNKPAYEAFFIRGQASTREIKGEEIKDYTQENWK